Protein AF-A0A2E8S3Z6-F1 (afdb_monomer_lite)

Secondary structure (DSSP, 8-state):
-TT-BSS---SSS------B-TT-B-TT---TT-B--S-BS--SB--TT-EEETTEEESTT-B-TT-B-TT-B-TT-B-TT-B-TT-B-TT-B-TT-B-TT-B--S-BS--SB--TTEEEETTEEEE---

Structure (mmCIF, N/CA/C/O backbone):
data_AF-A0A2E8S3Z6-F1
#
_entry.id   AF-A0A2E8S3Z6-F1
#
loop_
_atom_site.group_PDB
_atom_site.id
_atom_site.type_symbol
_atom_site.label_atom_id
_atom_site.label_alt_id
_atom_site.label_comp_id
_atom_site.label_asym_id
_atom_site.label_entity_id
_atom_site.label_seq_id
_atom_site.pdbx_PDB_ins_code
_atom_site.Cartn_x
_atom_site.Cartn_y
_atom_site.Cartn_z
_atom_site.occupancy
_atom_site.B_iso_or_equiv
_atom_site.auth_seq_id
_atom_site.auth_comp_id
_atom_site.auth_asym_id
_atom_site.auth_atom_id
_atom_site.pdbx_PDB_model_num
ATOM 1 N N . MET A 1 1 ? 14.429 7.489 -8.024 1.00 53.00 1 MET A N 1
ATOM 2 C CA . MET A 1 1 ? 13.589 7.411 -9.241 1.00 53.00 1 MET A CA 1
ATOM 3 C C . MET A 1 1 ? 12.259 8.137 -9.013 1.00 53.00 1 MET A C 1
ATOM 5 O O . MET A 1 1 ? 11.208 7.616 -9.361 1.00 53.00 1 MET A O 1
ATOM 9 N N . LYS A 1 2 ? 12.262 9.331 -8.405 1.00 48.81 2 LYS A N 1
ATOM 10 C CA . LYS A 1 2 ? 11.011 9.992 -8.005 1.00 48.81 2 LYS A CA 1
ATOM 11 C C . LYS A 1 2 ? 10.162 10.299 -9.246 1.00 48.81 2 LYS A C 1
ATOM 13 O O . LYS A 1 2 ? 10.664 10.928 -10.169 1.00 48.81 2 LYS A O 1
ATOM 18 N N . GLY A 1 3 ? 8.912 9.835 -9.260 1.00 56.16 3 GLY A N 1
ATOM 19 C C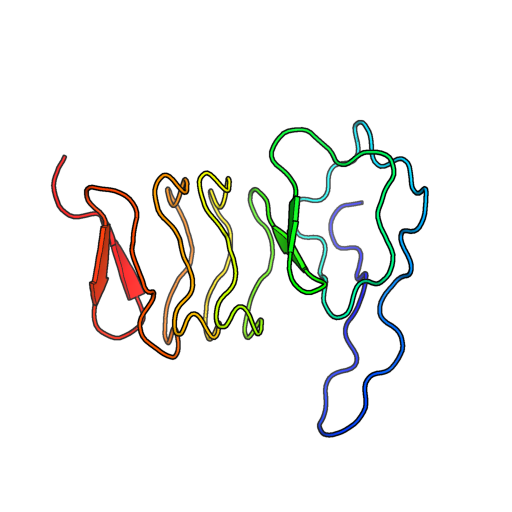A . GLY A 1 3 ? 7.979 10.048 -10.375 1.00 56.16 3 GLY A CA 1
ATOM 20 C C . GLY A 1 3 ? 8.127 9.094 -11.567 1.00 56.16 3 GLY A C 1
ATOM 21 O O . GLY A 1 3 ? 7.496 9.328 -12.589 1.00 56.16 3 GLY A O 1
ATOM 22 N N . ALA A 1 4 ? 8.931 8.027 -11.467 1.00 72.06 4 ALA A N 1
ATOM 23 C CA . ALA A 1 4 ? 8.943 6.983 -12.494 1.00 72.06 4 ALA A CA 1
ATOM 24 C C . ALA A 1 4 ? 7.625 6.188 -12.491 1.00 72.06 4 ALA A C 1
ATOM 26 O O . ALA A 1 4 ? 7.060 5.926 -11.426 1.00 72.06 4 ALA A O 1
ATOM 27 N N . ASN A 1 5 ? 7.170 5.766 -13.671 1.00 75.19 5 ASN A N 1
ATOM 28 C CA . ASN A 1 5 ? 6.043 4.852 -13.821 1.00 75.19 5 ASN A CA 1
ATOM 29 C C . ASN A 1 5 ? 6.563 3.456 -14.196 1.00 75.19 5 ASN A C 1
ATOM 31 O O . ASN A 1 5 ? 7.223 3.285 -15.217 1.00 75.19 5 ASN A O 1
ATOM 35 N N . LEU A 1 6 ? 6.302 2.469 -13.337 1.00 74.12 6 LEU A N 1
ATOM 36 C CA . LEU A 1 6 ? 6.674 1.062 -13.522 1.00 74.12 6 LEU A CA 1
ATOM 37 C C . LEU A 1 6 ? 5.488 0.189 -13.966 1.00 74.12 6 LEU A C 1
ATOM 39 O O . LEU A 1 6 ? 5.611 -1.036 -14.024 1.00 74.12 6 LEU A O 1
ATOM 43 N N . GLY A 1 7 ? 4.353 0.813 -14.274 1.00 64.31 7 GLY A N 1
ATOM 44 C CA . GLY A 1 7 ? 3.180 0.166 -14.836 1.00 64.31 7 GLY A CA 1
ATOM 45 C C . GLY A 1 7 ? 1.944 1.045 -14.699 1.00 64.31 7 GLY A C 1
ATOM 46 O O . GLY A 1 7 ? 1.392 1.155 -13.608 1.00 64.31 7 GLY A O 1
ATOM 47 N N . GLU A 1 8 ? 1.506 1.628 -15.814 1.00 53.69 8 GLU A N 1
ATOM 48 C CA . GLU A 1 8 ? 0.130 2.072 -16.034 1.00 53.69 8 GLU A CA 1
ATOM 49 C C . GLU A 1 8 ? -0.090 2.179 -17.552 1.00 53.69 8 GLU A C 1
ATOM 51 O O . GLU A 1 8 ? 0.501 3.035 -18.206 1.00 53.69 8 GLU A O 1
ATOM 56 N N . TYR A 1 9 ? -0.913 1.294 -18.113 1.00 47.06 9 TYR A N 1
ATOM 57 C CA . TYR A 1 9 ? -1.787 1.675 -19.216 1.00 47.06 9 TYR A CA 1
ATOM 58 C C . TYR A 1 9 ? -3.178 1.738 -18.604 1.00 47.06 9 TYR A C 1
ATOM 60 O O . TYR A 1 9 ? -3.670 0.753 -18.051 1.00 47.06 9 TYR A O 1
ATOM 68 N N . ALA A 1 10 ? -3.727 2.946 -18.580 1.00 45.66 10 ALA A N 1
ATOM 69 C CA . ALA A 1 10 ? -5.116 3.170 -18.247 1.00 45.66 10 ALA A CA 1
ATOM 70 C C . ALA A 1 10 ? -5.986 2.565 -19.356 1.00 45.66 10 ALA A C 1
ATOM 72 O O . ALA A 1 10 ? -5.559 2.495 -20.504 1.00 45.66 10 ALA A O 1
ATOM 73 N N . ASP A 1 11 ? -7.201 2.195 -18.979 1.00 41.66 11 ASP A N 1
ATOM 74 C CA . ASP A 1 11 ? -8.286 1.709 -19.827 1.00 41.66 11 ASP A CA 1
ATOM 75 C C . ASP A 1 11 ? -8.427 0.185 -19.915 1.00 41.66 11 ASP A C 1
ATOM 77 O O . ASP A 1 11 ? -7.497 -0.603 -19.778 1.00 41.66 11 ASP A O 1
ATOM 81 N N . TYR A 1 12 ? -9.694 -0.197 -19.980 1.00 44.34 12 TYR A N 1
ATOM 82 C CA . TYR A 1 12 ? -10.267 -1.505 -19.721 1.00 44.34 12 TYR A CA 1
ATOM 83 C C . TYR A 1 12 ? -9.611 -2.651 -20.533 1.00 44.34 12 TYR A C 1
ATOM 85 O O . TYR A 1 12 ? -9.248 -2.497 -21.692 1.00 44.34 12 TYR A O 1
ATOM 93 N N . ASP A 1 13 ? -9.529 -3.827 -19.901 1.00 46.44 13 ASP A N 1
ATOM 94 C CA . ASP A 1 13 ? -9.458 -5.149 -20.544 1.00 46.44 13 ASP A CA 1
ATOM 95 C C . ASP A 1 13 ? -8.153 -5.622 -21.231 1.00 46.44 13 ASP A C 1
ATOM 97 O O . ASP A 1 13 ? -8.239 -6.391 -22.177 1.00 46.44 13 ASP A O 1
ATOM 101 N N . ALA A 1 14 ? -6.936 -5.304 -20.765 1.00 39.34 14 ALA A N 1
ATOM 102 C CA . ALA A 1 14 ? -5.755 -6.133 -21.095 1.00 39.34 14 ALA A CA 1
ATOM 103 C C . ALA A 1 14 ? -4.520 -5.840 -20.227 1.00 39.34 14 ALA A C 1
ATOM 105 O O . ALA A 1 14 ? -3.972 -4.743 -20.220 1.00 39.34 14 ALA A O 1
ATOM 106 N N . GLU A 1 15 ? -4.015 -6.879 -19.563 1.00 48.06 15 GLU A N 1
ATOM 107 C CA . GLU A 1 15 ? -2.707 -6.961 -18.904 1.00 48.06 15 GLU A CA 1
ATOM 108 C C . GLU A 1 15 ? -1.535 -6.767 -19.895 1.00 48.06 15 GLU A C 1
ATOM 110 O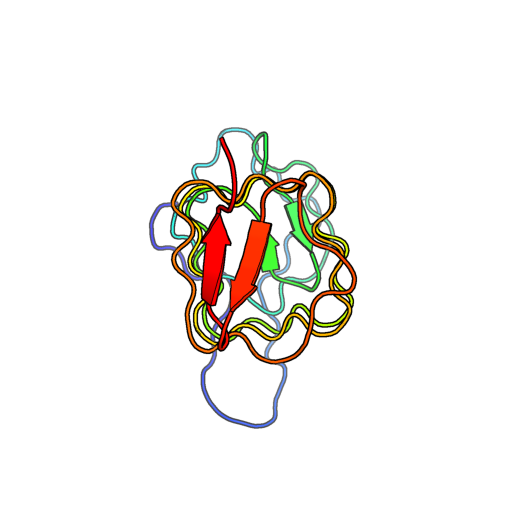 O . GLU A 1 15 ? -0.842 -7.722 -20.263 1.00 48.06 15 GLU A O 1
ATOM 115 N N . GLY A 1 16 ? -1.243 -5.528 -20.296 1.00 55.59 16 GLY A N 1
ATOM 116 C CA . GLY A 1 16 ? 0.097 -5.189 -20.783 1.00 55.59 16 GLY A CA 1
ATOM 117 C C . GLY A 1 16 ? 1.134 -5.551 -19.704 1.00 55.59 16 GLY A C 1
ATOM 118 O O . GLY A 1 16 ? 0.856 -5.360 -18.516 1.00 55.59 16 GLY A O 1
ATOM 119 N N . PRO A 1 17 ? 2.305 -6.130 -20.042 1.00 62.91 17 PRO A N 1
ATOM 120 C CA . PRO A 1 17 ? 3.278 -6.530 -19.035 1.00 62.91 17 PRO A CA 1
ATOM 121 C C . PRO A 1 17 ? 3.762 -5.318 -18.241 1.00 62.91 17 PRO A C 1
ATOM 123 O O . PRO A 1 17 ? 4.557 -4.528 -18.745 1.00 62.91 17 PRO A O 1
ATOM 126 N N . GLY A 1 18 ? 3.322 -5.190 -16.985 1.00 74.31 18 GLY A N 1
ATOM 127 C CA . GLY A 1 18 ? 3.980 -4.298 -16.035 1.00 74.31 18 GLY A CA 1
ATOM 128 C C . GLY A 1 18 ? 5.467 -4.647 -15.917 1.00 74.31 18 GLY A C 1
ATOM 129 O O . GLY A 1 18 ? 5.910 -5.718 -16.352 1.00 74.31 18 GLY A O 1
ATOM 130 N N . ALA A 1 19 ? 6.267 -3.741 -15.351 1.00 88.25 19 ALA A N 1
ATOM 131 C CA . ALA A 1 19 ? 7.720 -3.895 -15.360 1.00 88.25 19 ALA A CA 1
ATOM 132 C C . ALA A 1 19 ? 8.165 -5.254 -14.785 1.00 88.25 19 ALA A C 1
ATOM 134 O O . ALA A 1 19 ? 7.718 -5.678 -13.715 1.00 88.25 19 ALA A O 1
ATOM 135 N N . ASN A 1 20 ? 9.076 -5.939 -15.481 1.00 91.06 20 ASN A N 1
ATOM 136 C CA . ASN A 1 20 ? 9.703 -7.151 -14.966 1.00 91.06 20 ASN A CA 1
ATOM 137 C C . ASN A 1 20 ? 10.903 -6.773 -14.092 1.00 91.06 20 ASN A C 1
ATOM 139 O O . ASN A 1 20 ? 11.924 -6.311 -14.593 1.00 91.06 20 ASN A O 1
ATOM 143 N N . LEU A 1 21 ? 10.787 -7.000 -12.785 1.00 92.94 21 LEU A N 1
ATOM 144 C CA . LEU A 1 21 ? 11.843 -6.714 -11.815 1.00 92.94 21 LEU A CA 1
ATOM 145 C C . LEU A 1 21 ? 12.639 -7.961 -11.413 1.00 92.94 21 LEU A C 1
ATOM 147 O O . LEU A 1 21 ? 13.294 -7.952 -10.373 1.00 92.94 21 LEU A O 1
ATOM 151 N N . THR A 1 22 ? 12.601 -9.041 -12.198 1.00 94.69 22 THR A N 1
ATOM 152 C CA . THR A 1 22 ? 13.391 -10.252 -11.923 1.00 94.69 22 THR A CA 1
ATOM 153 C C . THR A 1 22 ? 14.861 -9.900 -11.715 1.00 94.69 22 THR A C 1
ATOM 155 O O . THR A 1 22 ? 15.489 -9.284 -12.571 1.00 94.69 22 THR A O 1
ATOM 158 N N . ASN A 1 23 ? 15.403 -10.282 -10.556 1.00 95.81 23 ASN A N 1
ATOM 159 C CA . ASN A 1 23 ? 16.791 -10.040 -10.146 1.00 95.81 23 ASN A CA 1
ATOM 160 C C . ASN A 1 23 ? 17.220 -8.564 -10.055 1.00 95.81 23 ASN A C 1
ATOM 162 O O . ASN A 1 23 ? 18.382 -8.296 -9.745 1.00 95.81 23 ASN A O 1
ATOM 166 N N . ALA A 1 24 ? 16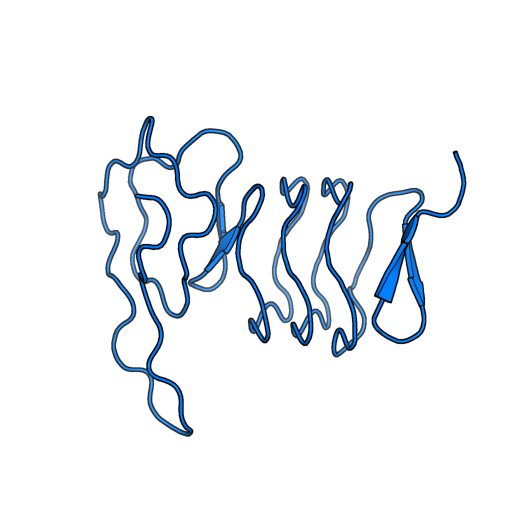.300 -7.609 -10.227 1.00 95.75 24 ALA A N 1
ATOM 167 C CA . ALA A 1 24 ? 16.601 -6.194 -10.065 1.00 95.75 24 ALA A CA 1
ATOM 168 C C . ALA A 1 24 ? 17.119 -5.922 -8.642 1.00 95.75 24 ALA A C 1
ATOM 170 O O . ALA A 1 24 ? 16.538 -6.379 -7.650 1.00 95.75 24 ALA A O 1
ATOM 171 N N . ASN A 1 25 ? 18.221 -5.179 -8.537 1.00 96.75 25 ASN A N 1
ATOM 172 C CA . ASN A 1 25 ? 18.757 -4.712 -7.265 1.00 96.75 25 ASN A CA 1
ATOM 173 C C . ASN A 1 25 ? 18.381 -3.243 -7.075 1.00 96.75 25 ASN A C 1
ATOM 175 O O . ASN A 1 25 ? 19.012 -2.361 -7.647 1.00 96.75 25 ASN A O 1
ATOM 179 N N . LEU A 1 26 ? 17.364 -2.988 -6.253 1.00 95.75 26 LEU A N 1
ATOM 180 C CA . LEU A 1 26 ? 16.890 -1.639 -5.943 1.00 95.75 26 LEU A CA 1
ATOM 181 C C . LEU A 1 26 ? 17.436 -1.139 -4.595 1.00 95.75 26 LEU A C 1
ATOM 183 O O . LEU A 1 26 ? 16.836 -0.276 -3.959 1.00 95.75 26 LEU A O 1
ATOM 187 N N . THR A 1 27 ? 18.557 -1.688 -4.118 1.00 94.75 27 THR A N 1
ATOM 188 C CA . THR A 1 27 ? 19.176 -1.245 -2.859 1.00 94.75 27 THR A CA 1
ATOM 189 C C . THR A 1 27 ? 19.524 0.242 -2.940 1.00 94.75 27 THR A C 1
ATOM 191 O O . THR A 1 27 ? 20.137 0.685 -3.904 1.00 94.75 27 THR A O 1
ATOM 194 N N . GLY A 1 28 ? 19.112 1.018 -1.935 1.00 92.56 28 GLY A N 1
ATOM 195 C CA . GLY A 1 28 ? 19.348 2.467 -1.877 1.00 92.56 28 GLY A CA 1
ATOM 196 C C . GLY A 1 28 ? 18.460 3.315 -2.795 1.00 92.56 28 GLY A C 1
ATOM 197 O O . GLY A 1 28 ? 18.520 4.539 -2.713 1.00 92.56 28 GLY A O 1
ATOM 198 N N . ALA A 1 29 ? 17.608 2.710 -3.629 1.00 94.75 29 ALA A N 1
ATOM 199 C CA . ALA A 1 29 ? 16.709 3.469 -4.488 1.00 94.75 29 ALA A CA 1
ATOM 200 C C . ALA A 1 29 ? 15.635 4.204 -3.667 1.00 94.75 29 ALA A C 1
ATOM 202 O O . ALA A 1 29 ? 14.974 3.616 -2.808 1.00 94.75 29 ALA A O 1
ATOM 203 N N . ASP A 1 30 ? 15.402 5.478 -3.984 1.00 95.38 30 ASP A N 1
ATOM 204 C CA . ASP A 1 30 ? 14.182 6.166 -3.564 1.00 95.38 30 ASP A CA 1
ATOM 205 C C . ASP A 1 30 ? 13.041 5.826 -4.532 1.00 95.38 30 ASP A C 1
ATOM 207 O O . ASP A 1 30 ? 13.066 6.226 -5.708 1.00 95.38 30 ASP A O 1
ATOM 211 N N . LEU A 1 31 ? 12.075 5.061 -4.016 1.00 95.31 31 LEU A N 1
ATOM 212 C CA . LEU A 1 31 ? 10.854 4.633 -4.704 1.00 95.31 31 LEU A CA 1
ATOM 213 C C . LEU A 1 31 ? 9.632 5.486 -4.318 1.00 95.31 31 LEU A C 1
ATOM 215 O O . LEU A 1 31 ? 8.520 5.217 -4.769 1.00 95.31 31 LEU A O 1
ATOM 219 N N . THR A 1 32 ? 9.806 6.517 -3.487 1.00 95.00 32 THR A N 1
ATOM 220 C CA . THR A 1 32 ? 8.710 7.402 -3.081 1.00 95.00 32 THR A CA 1
ATOM 221 C C . THR A 1 32 ? 8.072 8.046 -4.312 1.00 95.00 32 THR A C 1
ATOM 223 O O . THR A 1 32 ? 8.757 8.645 -5.143 1.00 95.00 32 THR A O 1
ATOM 226 N N . GLY A 1 33 ? 6.747 7.930 -4.438 1.00 93.44 33 GLY A N 1
ATOM 227 C CA . GLY A 1 33 ? 6.009 8.473 -5.580 1.00 93.44 33 GLY A CA 1
ATOM 228 C C . GLY A 1 33 ? 6.195 7.721 -6.903 1.00 93.44 33 GLY A C 1
ATOM 229 O O . GLY A 1 33 ? 5.710 8.205 -7.918 1.00 93.44 33 GLY A O 1
ATOM 230 N N . VAL A 1 34 ? 6.875 6.569 -6.923 1.00 92.88 34 VAL A N 1
ATOM 231 C CA . VAL A 1 34 ? 6.938 5.707 -8.114 1.00 92.88 34 VAL A CA 1
ATOM 232 C C . VAL A 1 34 ? 5.587 5.028 -8.321 1.00 92.88 34 VAL A C 1
ATOM 234 O O . VAL A 1 34 ? 5.117 4.308 -7.437 1.00 92.88 34 VAL A O 1
ATOM 237 N N . GLN A 1 35 ? 4.966 5.250 -9.479 1.00 90.88 35 GLN A N 1
ATOM 238 C CA . GLN A 1 35 ? 3.742 4.549 -9.870 1.00 90.88 35 GLN A CA 1
ATOM 239 C C . GLN A 1 35 ? 4.062 3.094 -10.203 1.00 90.88 35 GLN A C 1
ATOM 241 O O . GLN A 1 35 ? 5.080 2.795 -10.826 1.00 90.88 35 GLN A O 1
ATOM 246 N N . SER A 1 36 ? 3.220 2.173 -9.738 1.00 91.12 36 SER A N 1
ATOM 247 C CA . SER A 1 36 ? 3.385 0.742 -9.987 1.00 91.12 36 SER A CA 1
ATOM 248 C C . SER A 1 36 ? 2.036 0.068 -10.176 1.00 91.12 36 SER A C 1
ATOM 250 O O . SER A 1 36 ? 1.037 0.509 -9.610 1.00 91.12 36 SER A O 1
ATOM 252 N N . GLY A 1 37 ? 2.052 -1.029 -10.921 1.00 89.62 37 GLY A N 1
ATOM 253 C CA . GLY A 1 37 ? 0.920 -1.899 -11.194 1.00 89.62 37 GLY A CA 1
ATOM 254 C C . GLY A 1 37 ? 1.378 -3.006 -12.135 1.00 89.62 37 GLY A C 1
ATOM 255 O O . GLY A 1 37 ? 2.229 -2.777 -12.993 1.00 89.62 37 GLY A O 1
ATOM 256 N N . GLY A 1 38 ? 0.890 -4.230 -11.933 1.00 88.94 38 GLY A N 1
ATOM 257 C CA . GLY A 1 38 ? 1.229 -5.359 -12.805 1.00 88.94 38 GLY A CA 1
ATOM 258 C C . GLY A 1 38 ? 2.712 -5.757 -12.823 1.00 88.94 38 GLY A C 1
ATOM 259 O O . GLY A 1 38 ? 3.122 -6.462 -13.741 1.00 88.94 38 GLY A O 1
ATOM 260 N N . ILE A 1 39 ? 3.532 -5.329 -11.848 1.00 91.56 39 ILE A N 1
ATOM 261 C CA . ILE A 1 39 ? 4.951 -5.719 -11.778 1.00 91.56 39 ILE A CA 1
ATOM 262 C C . ILE A 1 39 ? 5.071 -7.242 -11.725 1.00 91.56 39 ILE A C 1
ATOM 264 O O . ILE A 1 39 ? 4.427 -7.909 -10.907 1.00 91.56 39 ILE A O 1
ATOM 268 N N . ARG A 1 40 ? 5.963 -7.777 -12.558 1.00 89.25 40 ARG A N 1
ATOM 269 C CA . ARG A 1 40 ? 6.264 -9.209 -12.647 1.00 89.25 40 ARG A CA 1
ATOM 270 C C . ARG A 1 40 ? 7.670 -9.500 -12.138 1.00 89.25 40 ARG A C 1
ATOM 272 O O . ARG A 1 40 ? 8.528 -8.620 -12.056 1.00 89.25 40 ARG A O 1
ATOM 279 N N . GLY A 1 41 ? 7.907 -10.766 -11.809 1.00 90.19 41 GLY A N 1
ATOM 280 C CA . GLY A 1 41 ? 9.193 -11.221 -11.291 1.00 90.19 41 GLY A CA 1
ATOM 281 C C . GLY A 1 41 ? 9.430 -10.858 -9.826 1.00 90.19 41 GLY A C 1
ATOM 282 O O . GLY A 1 41 ? 8.661 -10.134 -9.192 1.00 90.19 41 GLY A O 1
ATOM 283 N N . LYS A 1 42 ? 10.515 -11.399 -9.270 1.00 91.69 42 LYS A N 1
ATOM 284 C CA . LYS A 1 42 ? 10.944 -11.128 -7.896 1.00 91.69 42 LYS A CA 1
ATOM 285 C C . LYS A 1 42 ? 12.236 -10.303 -7.925 1.00 91.69 42 LYS A C 1
ATOM 287 O O . LYS A 1 42 ? 13.245 -10.812 -8.421 1.00 91.69 42 LYS A O 1
ATOM 292 N N . PRO A 1 43 ? 12.242 -9.070 -7.389 1.00 94.50 43 PRO A N 1
ATOM 293 C CA . PRO A 1 43 ? 13.475 -8.311 -7.235 1.00 94.50 43 PRO A CA 1
ATOM 294 C C . PRO A 1 43 ? 14.412 -9.015 -6.259 1.00 94.50 43 PRO A C 1
ATOM 296 O O . PRO A 1 43 ? 13.968 -9.621 -5.280 1.00 94.50 43 PRO A O 1
ATOM 299 N N . ARG A 1 44 ? 15.718 -8.904 -6.518 1.00 96.81 44 ARG A N 1
ATOM 300 C CA . ARG A 1 44 ? 16.752 -9.440 -5.627 1.00 96.81 44 ARG A CA 1
ATOM 301 C C . ARG A 1 44 ? 16.726 -8.706 -4.293 1.00 96.81 44 ARG A C 1
ATOM 303 O O . ARG A 1 44 ? 16.758 -9.347 -3.251 1.00 96.81 44 ARG A O 1
ATOM 310 N N . ASN A 1 45 ? 16.632 -7.377 -4.344 1.00 96.12 45 ASN A N 1
ATOM 311 C CA . ASN A 1 45 ? 16.539 -6.512 -3.172 1.00 96.12 45 ASN A CA 1
ATOM 312 C C . ASN A 1 45 ? 15.585 -5.348 -3.438 1.00 96.12 45 ASN A C 1
ATOM 314 O O . ASN A 1 45 ? 15.580 -4.773 -4.527 1.00 96.12 45 ASN A O 1
ATOM 318 N N . LEU A 1 46 ? 14.836 -4.968 -2.403 1.00 96.31 46 LEU A N 1
ATOM 319 C CA . LEU A 1 46 ? 14.074 -3.724 -2.336 1.00 96.31 46 LEU A CA 1
ATOM 320 C C . LEU A 1 46 ? 14.669 -2.814 -1.254 1.00 96.31 46 LEU A C 1
ATOM 322 O O . LEU A 1 46 ? 15.268 -3.320 -0.298 1.00 96.31 46 LEU A O 1
ATOM 326 N N . PRO A 1 47 ? 14.483 -1.485 -1.348 1.00 96.38 47 PRO A N 1
ATOM 327 C CA . PRO A 1 47 ? 14.861 -0.586 -0.269 1.00 96.38 47 PRO A CA 1
ATOM 328 C C . PRO A 1 47 ? 14.162 -0.961 1.044 1.00 96.38 47 PRO A C 1
ATOM 330 O O . PRO A 1 47 ? 13.045 -1.487 1.062 1.00 96.38 47 PRO A O 1
ATOM 333 N N . LYS A 1 48 ? 14.798 -0.649 2.176 1.00 93.88 48 LYS A N 1
ATOM 334 C CA . LYS A 1 48 ? 14.254 -0.951 3.507 1.00 93.88 48 LYS A CA 1
ATOM 335 C C . LYS A 1 48 ? 12.835 -0.387 3.661 1.00 93.88 48 LYS A C 1
ATOM 337 O O . LYS A 1 48 ? 12.599 0.803 3.479 1.00 93.88 48 LYS A O 1
ATOM 342 N N . GLY A 1 49 ? 11.897 -1.246 4.059 1.00 92.56 49 GLY A N 1
ATOM 343 C CA . GLY A 1 49 ? 10.496 -0.874 4.277 1.00 92.56 49 GLY A CA 1
ATOM 344 C C . GLY A 1 49 ? 9.602 -0.938 3.036 1.00 92.56 49 GLY A C 1
ATOM 345 O O . GLY A 1 49 ? 8.399 -0.734 3.191 1.00 92.56 49 GLY A O 1
ATOM 346 N N . TRP A 1 50 ? 10.155 -1.265 1.865 1.00 96.88 50 TRP A N 1
ATOM 347 C CA . TRP A 1 50 ? 9.402 -1.539 0.643 1.00 96.88 50 TRP A CA 1
ATOM 348 C C . TRP A 1 50 ? 9.152 -3.037 0.463 1.00 96.88 50 TRP A C 1
ATOM 350 O O . TRP A 1 50 ? 9.963 -3.875 0.859 1.00 96.88 50 TRP A O 1
ATOM 360 N N . LYS A 1 51 ? 8.012 -3.382 -0.135 1.00 96.56 51 LYS A N 1
ATOM 361 C CA . LYS A 1 51 ? 7.618 -4.754 -0.483 1.00 96.56 51 LYS A CA 1
ATOM 362 C C . LYS A 1 51 ? 7.001 -4.769 -1.877 1.00 96.56 51 LYS A C 1
ATOM 364 O O . LYS A 1 51 ? 6.359 -3.801 -2.260 1.00 96.56 51 LYS A O 1
ATOM 369 N N . LEU A 1 52 ? 7.133 -5.878 -2.597 1.00 96.38 52 LEU A N 1
ATOM 370 C CA . LEU A 1 52 ? 6.343 -6.144 -3.798 1.00 96.38 52 LEU A CA 1
ATOM 371 C C . LEU A 1 52 ? 5.150 -7.020 -3.404 1.00 96.38 52 LEU A C 1
ATOM 373 O O . LEU A 1 52 ? 5.341 -8.112 -2.870 1.00 96.38 52 LEU A O 1
ATOM 377 N N . VAL A 1 53 ? 3.928 -6.536 -3.626 1.00 96.56 53 VAL A N 1
ATOM 378 C CA . VAL A 1 53 ? 2.692 -7.252 -3.282 1.00 96.56 53 VAL A CA 1
ATOM 379 C C . VAL A 1 53 ? 1.697 -7.092 -4.421 1.00 96.56 53 VAL A C 1
ATOM 381 O O . VAL A 1 53 ? 1.347 -5.970 -4.767 1.00 96.56 53 VAL A O 1
ATOM 384 N N . LYS A 1 54 ? 1.234 -8.209 -4.995 1.00 93.56 54 LYS A N 1
ATOM 385 C CA . LYS A 1 54 ? 0.251 -8.225 -6.098 1.00 93.56 54 LYS A CA 1
ATOM 386 C C . LYS A 1 54 ? 0.610 -7.287 -7.269 1.00 93.56 54 LYS A C 1
ATOM 388 O O . LYS A 1 54 ? -0.255 -6.616 -7.808 1.00 93.56 54 LYS A O 1
ATOM 393 N N . GLY A 1 55 ? 1.891 -7.207 -7.631 1.00 93.31 55 GLY A N 1
ATOM 394 C CA . GLY A 1 55 ? 2.353 -6.335 -8.720 1.00 93.31 55 GLY A CA 1
ATOM 395 C C . GLY A 1 55 ? 2.495 -4.851 -8.358 1.00 93.31 55 GLY A C 1
ATOM 396 O O . GLY A 1 55 ? 2.800 -4.049 -9.235 1.00 93.31 55 GLY A O 1
ATOM 397 N N . TYR A 1 56 ? 2.334 -4.486 -7.083 1.00 96.06 56 TYR A N 1
ATOM 398 C CA . TYR A 1 56 ? 2.508 -3.122 -6.580 1.00 96.06 56 TYR A CA 1
ATOM 399 C C . TYR A 1 56 ? 3.704 -3.011 -5.635 1.00 96.06 56 TYR A C 1
ATOM 401 O O . TYR A 1 56 ? 3.941 -3.883 -4.790 1.00 96.06 56 TYR A O 1
ATOM 409 N N . LEU A 1 57 ? 4.425 -1.896 -5.724 1.00 97.06 57 LEU A N 1
ATOM 410 C CA . LEU A 1 57 ? 5.425 -1.499 -4.740 1.00 97.06 57 LEU A CA 1
ATOM 411 C C . LEU A 1 57 ? 4.727 -0.862 -3.534 1.00 97.06 57 LEU A C 1
ATOM 413 O O . LEU A 1 57 ? 4.176 0.233 -3.598 1.00 97.06 57 LEU A O 1
ATOM 417 N N . ILE A 1 58 ? 4.760 -1.566 -2.409 1.00 98.25 58 ILE A N 1
ATOM 418 C CA . ILE A 1 58 ? 4.157 -1.165 -1.142 1.00 98.25 58 ILE A CA 1
ATOM 419 C C . ILE A 1 58 ? 5.236 -0.557 -0.251 1.00 98.25 58 ILE A C 1
ATOM 421 O O . ILE A 1 58 ? 6.131 -1.266 0.211 1.00 98.25 58 ILE A O 1
ATOM 425 N N . GLY A 1 59 ? 5.127 0.738 0.032 1.00 98.25 59 GLY A N 1
ATOM 426 C CA . GLY A 1 59 ? 6.087 1.459 0.860 1.00 98.25 59 GLY A CA 1
ATOM 427 C C . GLY A 1 59 ? 5.630 2.873 1.238 1.00 98.25 59 GLY A C 1
ATOM 428 O O . GLY A 1 59 ? 4.500 3.273 0.933 1.00 98.25 59 GLY A O 1
ATOM 429 N N . PRO A 1 60 ? 6.493 3.640 1.929 1.00 97.94 60 PRO A N 1
ATOM 430 C CA . PRO A 1 60 ? 6.215 5.024 2.298 1.00 97.94 60 PRO A CA 1
ATOM 431 C C . PRO A 1 60 ? 5.942 5.894 1.071 1.00 97.94 60 PRO A C 1
ATOM 433 O O . PRO A 1 60 ? 6.703 5.869 0.110 1.00 97.94 60 PRO A O 1
ATOM 436 N N . GLY A 1 61 ? 4.863 6.676 1.108 1.00 97.31 61 GLY A N 1
ATOM 437 C CA . GLY A 1 61 ? 4.495 7.569 0.006 1.00 97.31 61 GLY A CA 1
ATOM 438 C C . GLY A 1 61 ? 4.155 6.857 -1.307 1.00 97.31 61 GLY A C 1
ATOM 439 O O . GLY A 1 61 ? 4.171 7.497 -2.356 1.00 97.31 61 GLY A O 1
ATOM 440 N N . ALA A 1 62 ? 3.870 5.550 -1.277 1.00 97.56 62 ALA A N 1
ATOM 441 C CA . ALA A 1 62 ? 3.487 4.811 -2.473 1.00 97.56 62 ALA A CA 1
ATOM 442 C C . ALA A 1 62 ? 2.150 5.337 -3.047 1.00 97.56 62 ALA A C 1
ATOM 444 O O . ALA A 1 62 ? 1.166 5.462 -2.300 1.00 97.56 62 ALA A O 1
ATOM 445 N N . PRO A 1 63 ? 2.082 5.637 -4.355 1.00 96.56 63 PRO A N 1
ATOM 446 C CA . PRO A 1 63 ? 0.836 5.959 -5.041 1.00 96.56 63 PRO A CA 1
ATOM 447 C C . PRO A 1 63 ? 0.072 4.662 -5.356 1.00 96.56 63 PRO A C 1
ATOM 449 O O . PRO A 1 63 ? 0.391 3.952 -6.301 1.00 96.56 63 PRO A O 1
ATOM 452 N N . LEU A 1 64 ? -0.938 4.338 -4.546 1.00 96.81 64 LEU A N 1
ATOM 453 C CA . LEU A 1 64 ? -1.748 3.112 -4.645 1.00 96.81 64 LEU A CA 1
ATOM 454 C C . LEU A 1 64 ? -3.223 3.434 -4.937 1.00 96.81 64 LEU A C 1
ATOM 456 O O . LEU A 1 64 ? -4.133 2.728 -4.492 1.00 96.81 64 LEU A O 1
ATOM 460 N N . ARG A 1 65 ? -3.480 4.540 -5.648 1.00 95.75 65 ARG A N 1
ATOM 461 C CA . ARG A 1 65 ? -4.841 4.922 -6.043 1.00 95.75 65 ARG A CA 1
ATOM 462 C C . ARG A 1 65 ? -5.431 3.837 -6.935 1.00 95.75 65 ARG A C 1
ATOM 464 O O . ARG A 1 65 ? -4.762 3.366 -7.842 1.00 95.75 65 ARG A O 1
ATOM 471 N N . ASN A 1 66 ? -6.671 3.440 -6.654 1.00 95.50 66 ASN A N 1
ATOM 472 C CA . ASN A 1 66 ? -7.390 2.381 -7.376 1.00 95.50 66 ASN A CA 1
ATOM 473 C C . ASN A 1 66 ? -6.687 1.006 -7.446 1.00 95.50 66 ASN A C 1
ATOM 475 O O . ASN A 1 66 ? -7.167 0.134 -8.162 1.00 95.50 66 ASN A O 1
ATOM 479 N N . ALA A 1 67 ? -5.610 0.770 -6.688 1.00 95.81 67 ALA A N 1
ATOM 480 C CA . ALA A 1 67 ? -4.886 -0.499 -6.730 1.00 95.81 67 ALA A CA 1
ATOM 481 C C . ALA A 1 67 ? -5.783 -1.688 -6.326 1.00 95.81 67 ALA A C 1
ATOM 483 O O . ALA A 1 67 ? -6.507 -1.606 -5.322 1.00 95.81 67 ALA A O 1
ATOM 484 N N . ASP A 1 68 ? -5.707 -2.808 -7.061 1.00 96.25 68 ASP A N 1
ATOM 485 C CA . ASP A 1 68 ? -6.333 -4.066 -6.633 1.00 96.25 68 ASP A CA 1
ATOM 486 C C . ASP A 1 68 ? -5.432 -4.780 -5.618 1.00 96.25 68 ASP A C 1
ATOM 488 O O . ASP A 1 68 ? -4.498 -5.521 -5.939 1.00 96.25 68 ASP A O 1
ATOM 492 N N . LEU A 1 69 ? -5.745 -4.556 -4.346 1.00 97.75 69 LEU A N 1
ATOM 493 C CA . LEU A 1 69 ? -5.079 -5.164 -3.202 1.00 97.75 69 LEU A CA 1
ATOM 494 C C . LEU A 1 69 ? -6.022 -6.131 -2.468 1.00 97.75 69 LEU A C 1
ATOM 496 O O . LEU A 1 69 ? -5.814 -6.426 -1.286 1.00 97.75 69 LEU A O 1
ATOM 500 N N . LYS A 1 70 ? -7.040 -6.672 -3.158 1.00 98.12 70 LYS A N 1
ATOM 501 C CA . LYS A 1 70 ? -7.968 -7.650 -2.570 1.00 98.12 70 LYS A CA 1
ATOM 502 C C . LYS A 1 70 ? -7.186 -8.857 -2.060 1.00 98.12 70 LYS A C 1
ATOM 504 O O . LYS A 1 70 ? -6.322 -9.387 -2.765 1.00 98.12 70 LYS A O 1
ATOM 509 N N . GLY A 1 71 ? -7.444 -9.262 -0.820 1.00 98.00 71 GLY A N 1
ATOM 510 C CA . GLY A 1 71 ? -6.769 -10.374 -0.149 1.00 98.00 71 GLY A CA 1
ATOM 511 C C . GLY A 1 71 ? -5.270 -10.173 0.114 1.00 98.00 71 GLY A C 1
ATOM 512 O O . GLY A 1 71 ? -4.618 -11.096 0.604 1.00 98.00 71 GLY A O 1
ATOM 513 N N . ALA A 1 72 ? -4.699 -8.999 -0.188 1.00 98.38 72 ALA A N 1
ATOM 514 C CA . ALA A 1 72 ? -3.266 -8.760 -0.061 1.00 98.38 72 ALA A CA 1
ATOM 515 C C . ALA A 1 72 ? -2.781 -8.937 1.387 1.00 98.38 72 ALA A C 1
ATOM 517 O O . ALA A 1 72 ? -3.415 -8.484 2.346 1.00 98.38 72 ALA A O 1
ATOM 518 N N . ASN A 1 73 ? -1.608 -9.554 1.551 1.00 98.38 73 ASN A N 1
ATOM 519 C CA . ASN A 1 73 ? -0.924 -9.600 2.837 1.00 98.38 73 ASN A CA 1
ATOM 520 C C . ASN A 1 73 ? -0.048 -8.352 3.011 1.00 98.38 73 ASN A C 1
ATOM 522 O O . ASN A 1 73 ? 1.093 -8.307 2.556 1.00 98.38 73 ASN A O 1
ATOM 526 N N . LEU A 1 74 ? -0.587 -7.347 3.697 1.00 98.50 74 LEU A N 1
ATOM 527 C CA . LEU A 1 74 ? 0.090 -6.091 4.021 1.00 98.50 74 LEU A CA 1
ATOM 528 C C . LEU A 1 74 ? 0.541 -6.056 5.492 1.00 98.50 74 LEU A C 1
ATOM 530 O O . LEU A 1 74 ? 0.812 -4.981 6.032 1.00 98.50 74 LEU A O 1
ATOM 534 N N . LYS A 1 75 ? 0.650 -7.220 6.154 1.00 98.31 75 LYS A N 1
ATOM 535 C CA . LYS A 1 75 ? 1.066 -7.309 7.559 1.00 98.31 75 LYS A CA 1
ATOM 536 C C . LYS A 1 75 ? 2.411 -6.609 7.766 1.00 98.31 75 LYS A C 1
ATOM 538 O O . LYS A 1 75 ? 3.389 -6.863 7.050 1.00 98.31 75 LYS A O 1
ATOM 543 N N . GLY A 1 76 ? 2.447 -5.688 8.728 1.00 98.06 76 GLY A N 1
ATOM 544 C CA . GLY A 1 76 ? 3.634 -4.894 9.052 1.00 98.06 76 GLY A CA 1
ATOM 545 C C . GLY A 1 76 ? 4.158 -4.005 7.914 1.00 98.06 76 GLY A C 1
ATOM 546 O O . GLY A 1 76 ? 5.301 -3.558 7.983 1.00 98.06 76 GLY A O 1
ATOM 547 N N . ALA A 1 77 ? 3.393 -3.784 6.837 1.00 98.31 77 ALA A N 1
ATOM 548 C CA . ALA A 1 77 ? 3.818 -2.916 5.742 1.00 98.31 77 ALA A CA 1
ATOM 549 C C . ALA A 1 77 ? 3.965 -1.463 6.216 1.00 98.31 77 ALA A C 1
ATOM 551 O O . ALA A 1 77 ? 3.185 -0.974 7.038 1.00 98.31 77 ALA A O 1
ATOM 552 N N . ASN A 1 78 ? 4.965 -0.757 5.690 1.00 98.31 78 ASN A N 1
ATOM 553 C CA . ASN A 1 78 ? 5.118 0.667 5.949 1.00 98.31 78 ASN A CA 1
ATOM 554 C C . ASN A 1 78 ? 4.368 1.460 4.874 1.00 98.31 78 ASN A C 1
ATOM 556 O O . ASN A 1 78 ? 4.868 1.597 3.769 1.00 98.31 78 ASN A O 1
ATOM 560 N N . LEU A 1 79 ? 3.181 1.967 5.203 1.00 98.44 79 LEU A N 1
ATOM 561 C CA . LEU A 1 79 ? 2.301 2.731 4.308 1.00 98.44 79 LEU A CA 1
ATOM 562 C C . LEU A 1 79 ? 2.223 4.212 4.718 1.00 98.44 79 LEU A C 1
ATOM 564 O O . LEU A 1 79 ? 1.274 4.916 4.373 1.00 98.44 79 LEU A O 1
ATOM 568 N N . LYS A 1 80 ? 3.205 4.700 5.490 1.00 98.12 80 LYS A N 1
ATOM 569 C CA . LYS A 1 80 ? 3.247 6.095 5.943 1.00 98.12 80 LYS A CA 1
ATOM 570 C C . LYS A 1 80 ? 3.173 7.026 4.730 1.00 98.12 80 LYS A C 1
ATOM 572 O O . LYS A 1 80 ? 4.019 6.934 3.845 1.00 98.12 80 LYS A O 1
ATOM 577 N N . GLY A 1 81 ? 2.191 7.923 4.696 1.00 98.00 81 GLY A N 1
ATOM 578 C CA . GLY A 1 81 ? 2.026 8.872 3.588 1.00 98.00 81 GLY A CA 1
ATOM 579 C C . GLY A 1 81 ? 1.557 8.269 2.258 1.00 98.00 81 GLY A C 1
ATOM 580 O O . GLY A 1 81 ? 1.476 9.001 1.279 1.00 98.00 81 GLY A O 1
ATOM 581 N N . ALA A 1 82 ? 1.281 6.962 2.180 1.00 98.31 82 ALA A N 1
ATOM 582 C CA . ALA A 1 82 ? 0.810 6.337 0.945 1.00 98.31 82 ALA A CA 1
ATOM 583 C C . ALA A 1 82 ? -0.598 6.835 0.572 1.00 98.31 82 ALA A C 1
ATOM 585 O O . ALA A 1 82 ? -1.377 7.233 1.442 1.00 98.31 82 ALA A O 1
ATOM 586 N N . SER A 1 83 ? -0.946 6.787 -0.715 1.00 98.12 83 SER A N 1
ATOM 587 C CA . SER A 1 83 ? -2.290 7.133 -1.192 1.00 98.12 83 SER A CA 1
ATOM 588 C C . SER A 1 83 ? -3.070 5.871 -1.542 1.00 98.12 83 SER A C 1
ATOM 590 O O . SER A 1 83 ? -2.743 5.212 -2.517 1.00 98.12 83 SER A O 1
ATOM 592 N N . LEU A 1 84 ? -4.102 5.547 -0.759 1.00 98.12 84 LEU A N 1
ATOM 593 C CA . LEU A 1 84 ? -4.998 4.392 -0.936 1.00 98.12 84 LEU A CA 1
ATOM 594 C C . LEU A 1 84 ? -6.395 4.801 -1.439 1.00 98.12 84 LEU A C 1
ATOM 596 O O . LEU A 1 84 ? -7.358 4.047 -1.297 1.00 98.12 84 LEU A O 1
ATOM 600 N N . SER A 1 85 ? -6.556 6.014 -1.975 1.00 97.50 85 SER A N 1
ATOM 601 C CA . SER A 1 85 ? -7.864 6.484 -2.441 1.00 97.50 85 SER A CA 1
ATOM 602 C C . SER A 1 85 ? -8.411 5.571 -3.544 1.00 97.50 85 SER A C 1
ATOM 604 O O . SER A 1 85 ? -7.725 5.306 -4.529 1.00 97.50 85 SER A O 1
ATOM 606 N N . GLY A 1 86 ? -9.639 5.075 -3.383 1.00 97.44 86 GLY A N 1
ATOM 607 C CA . GLY A 1 86 ? -10.264 4.156 -4.342 1.00 97.44 86 GLY A CA 1
ATOM 608 C C . GLY A 1 86 ? -9.707 2.725 -4.356 1.00 97.44 86 GLY A C 1
ATOM 609 O O . GLY A 1 86 ? -10.222 1.898 -5.108 1.00 97.44 86 GLY A O 1
ATOM 610 N N . ALA A 1 87 ? -8.682 2.407 -3.556 1.00 98.12 87 ALA A N 1
ATOM 611 C CA . ALA A 1 87 ? -8.063 1.082 -3.550 1.00 98.12 87 ALA A CA 1
ATOM 612 C C . ALA A 1 87 ? -9.055 -0.007 -3.113 1.00 98.12 87 ALA A C 1
ATOM 614 O O . ALA A 1 87 ? -9.888 0.208 -2.225 1.00 98.12 87 ALA A O 1
ATOM 615 N N . TYR A 1 88 ? -8.932 -1.193 -3.709 1.00 98.38 88 TYR A N 1
ATOM 616 C CA . TYR A 1 88 ? -9.725 -2.361 -3.340 1.00 98.38 88 TYR A CA 1
ATOM 617 C C . TYR A 1 88 ? -8.994 -3.133 -2.242 1.00 98.38 88 TYR A C 1
ATOM 619 O O . TYR A 1 88 ? -7.956 -3.739 -2.494 1.00 98.38 88 TYR A O 1
ATOM 627 N N . LEU A 1 89 ? -9.527 -3.110 -1.019 1.00 98.44 89 LEU A N 1
ATOM 628 C CA . LEU A 1 89 ? -8.906 -3.732 0.159 1.00 98.44 89 LEU A CA 1
ATOM 629 C C . LEU A 1 89 ? -9.738 -4.869 0.752 1.00 98.44 89 LEU A C 1
ATOM 631 O O . LEU A 1 89 ? -9.486 -5.294 1.880 1.00 98.44 89 LEU A O 1
ATOM 635 N N . GLU A 1 90 ? -10.717 -5.379 0.012 1.00 98.56 90 GLU A N 1
ATOM 636 C CA . GLU A 1 90 ? -11.536 -6.499 0.463 1.00 98.56 90 GLU A CA 1
ATOM 637 C C . GLU A 1 90 ? -10.671 -7.691 0.889 1.00 98.56 90 GLU A C 1
ATOM 639 O O . GLU A 1 90 ? -9.825 -8.168 0.135 1.00 98.56 90 GLU A O 1
ATOM 644 N N . GLY A 1 91 ? -10.815 -8.131 2.141 1.00 98.62 91 GLY A N 1
ATOM 645 C CA . GLY A 1 91 ? -10.052 -9.250 2.697 1.00 98.62 91 GLY A CA 1
ATOM 646 C C . GLY A 1 91 ? -8.554 -8.994 2.927 1.00 98.62 91 GLY A C 1
ATOM 647 O O . GLY A 1 91 ? -7.863 -9.890 3.419 1.00 98.62 91 GLY A O 1
ATOM 648 N N . ALA A 1 92 ? -8.033 -7.800 2.628 1.00 98.69 92 ALA A N 1
ATOM 649 C CA . ALA A 1 92 ? -6.627 -7.466 2.852 1.00 98.69 92 ALA A CA 1
ATOM 650 C C . ALA A 1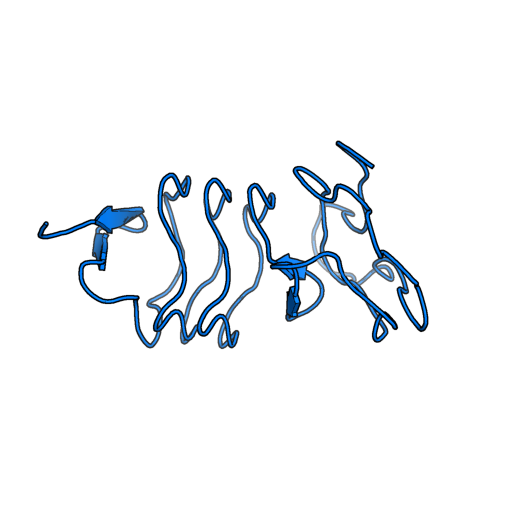 92 ? -6.268 -7.525 4.348 1.00 98.69 92 ALA A C 1
ATOM 652 O O . ALA A 1 92 ? -7.068 -7.159 5.214 1.00 98.69 92 ALA A O 1
ATOM 653 N N . LYS A 1 93 ? -5.053 -7.985 4.663 1.00 98.81 93 LYS A N 1
ATOM 654 C CA . LYS A 1 93 ? -4.544 -8.103 6.038 1.00 98.81 93 LYS A CA 1
ATOM 655 C C . LYS A 1 93 ? -3.596 -6.943 6.329 1.00 98.81 93 LYS A C 1
ATOM 657 O O . LYS A 1 93 ? -2.475 -6.953 5.828 1.00 98.81 93 LYS A O 1
ATOM 662 N N . LEU A 1 94 ? -4.024 -5.965 7.127 1.00 98.62 94 LEU A N 1
ATOM 663 C CA . LEU A 1 94 ? -3.222 -4.791 7.495 1.00 98.62 94 LEU A CA 1
ATOM 664 C C . LEU A 1 94 ? -2.729 -4.808 8.948 1.00 98.62 94 LEU A C 1
ATOM 666 O O . LEU A 1 94 ? -2.227 -3.798 9.428 1.00 98.62 94 LEU A O 1
ATOM 670 N N . GLU A 1 95 ? -2.843 -5.921 9.672 1.00 98.31 95 GLU A N 1
ATOM 671 C CA . GLU A 1 95 ? -2.314 -6.042 11.037 1.00 98.31 95 GLU A CA 1
ATOM 672 C C . GLU A 1 95 ? -0.871 -5.496 11.151 1.00 98.31 95 GLU A C 1
ATOM 674 O O . GLU A 1 95 ? 0.028 -5.871 10.394 1.00 98.31 95 GLU A O 1
ATOM 679 N N . GLY A 1 96 ? -0.645 -4.569 12.085 1.00 97.94 96 GLY A N 1
ATOM 680 C CA . GLY A 1 96 ? 0.667 -3.955 12.320 1.00 97.94 96 GLY A CA 1
ATOM 681 C C . GLY A 1 96 ? 1.184 -3.029 11.207 1.00 97.94 96 GLY A C 1
ATOM 682 O O . GLY A 1 96 ? 2.309 -2.543 11.313 1.00 97.94 96 GLY A O 1
ATOM 683 N N . ALA A 1 97 ? 0.414 -2.773 10.144 1.00 98.31 97 ALA A N 1
ATOM 684 C CA . ALA A 1 97 ? 0.800 -1.815 9.112 1.00 98.31 97 ALA A CA 1
ATOM 685 C C . ALA A 1 97 ? 0.896 -0.385 9.676 1.00 98.31 97 ALA A C 1
ATOM 687 O O . ALA A 1 97 ? 0.119 0.029 10.537 1.00 98.31 97 ALA A O 1
ATOM 688 N N . LYS A 1 98 ? 1.852 0.399 9.171 1.00 98.38 98 LYS A N 1
ATOM 689 C CA . LYS A 1 98 ? 2.054 1.796 9.580 1.00 98.38 98 LYS A CA 1
ATOM 690 C C . LYS A 1 98 ? 1.241 2.708 8.668 1.00 98.38 98 LYS A C 1
ATOM 692 O O . LYS A 1 98 ? 1.637 2.922 7.529 1.00 98.38 98 LYS A O 1
ATOM 697 N N . LEU A 1 99 ? 0.137 3.253 9.176 1.00 98.00 99 LEU A N 1
ATOM 698 C CA . LEU A 1 99 ? -0.826 4.054 8.399 1.00 98.00 99 LEU A CA 1
ATOM 699 C C . LEU A 1 99 ? -0.755 5.568 8.674 1.00 98.00 99 LEU A C 1
ATOM 701 O O . LEU A 1 99 ? -1.579 6.331 8.178 1.00 98.00 99 LEU A O 1
ATOM 705 N N . LYS A 1 100 ? 0.219 6.039 9.466 1.00 97.12 100 LYS A N 1
ATOM 706 C CA . LYS A 1 100 ? 0.331 7.468 9.808 1.00 97.12 100 LYS A CA 1
ATOM 707 C C . LYS A 1 100 ? 0.428 8.326 8.539 1.00 97.12 100 LYS A C 1
ATOM 709 O O . LYS A 1 100 ? 1.330 8.129 7.727 1.00 97.12 100 LYS A O 1
ATOM 714 N N . GLY A 1 101 ? -0.473 9.297 8.406 1.00 97.12 101 GLY A N 1
ATOM 715 C CA . GLY A 1 101 ? -0.526 10.203 7.256 1.00 97.12 101 GLY A CA 1
ATOM 716 C C . GLY A 1 101 ? -0.977 9.548 5.950 1.00 97.12 101 GLY A C 1
ATOM 717 O O . GLY A 1 101 ? -0.740 10.122 4.897 1.00 97.12 101 GLY A O 1
ATOM 718 N N . VAL A 1 102 ? -1.567 8.347 5.987 1.00 97.75 102 VAL A N 1
ATOM 719 C CA . VAL A 1 102 ? -2.123 7.721 4.783 1.00 97.75 102 VAL A CA 1
ATOM 720 C C . VAL A 1 102 ? -3.259 8.581 4.225 1.00 97.75 102 VAL A C 1
ATOM 722 O O . VAL A 1 102 ? -4.158 8.998 4.957 1.00 97.75 102 VAL A O 1
ATOM 725 N N . PHE A 1 103 ? -3.237 8.830 2.920 1.00 97.31 103 PHE A N 1
ATOM 726 C CA . PHE A 1 103 ? -4.334 9.491 2.224 1.00 97.31 103 PHE A CA 1
ATOM 727 C C . PHE A 1 103 ? -5.321 8.416 1.785 1.00 97.31 103 PHE A C 1
ATOM 729 O O . PHE A 1 103 ? -5.029 7.617 0.897 1.00 97.31 103 PHE A O 1
ATOM 736 N N . SER A 1 104 ? -6.479 8.364 2.433 1.00 94.94 104 SER A N 1
ATOM 737 C CA . SER A 1 104 ? -7.526 7.384 2.147 1.00 94.94 104 SER A CA 1
ATOM 738 C C . SER A 1 104 ? -8.858 8.076 1.885 1.00 94.94 104 SER A C 1
ATOM 740 O O . SER A 1 104 ? -9.043 9.243 2.220 1.00 94.94 104 SER A O 1
ATOM 742 N N . GLY A 1 105 ? -9.759 7.363 1.222 1.00 94.25 105 GLY A N 1
ATOM 743 C CA . GLY A 1 105 ? -11.071 7.862 0.838 1.00 94.25 105 GLY A CA 1
ATOM 744 C C . GLY A 1 105 ? -11.634 7.008 -0.285 1.00 94.25 105 GLY A C 1
ATOM 745 O O . GLY A 1 105 ? -10.903 6.641 -1.210 1.00 94.25 105 GLY A O 1
ATOM 746 N N . ARG A 1 106 ? -12.921 6.666 -0.196 1.00 96.69 106 ARG A N 1
ATOM 747 C CA . ARG A 1 106 ? -13.581 5.745 -1.136 1.00 96.69 106 ARG A CA 1
ATOM 748 C C . ARG A 1 106 ? -12.860 4.390 -1.267 1.00 96.69 106 ARG A C 1
ATOM 750 O O . ARG A 1 106 ? -12.896 3.791 -2.337 1.00 96.69 106 ARG A O 1
ATOM 757 N N . ILE A 1 107 ? -12.180 3.912 -0.217 1.00 97.81 107 ILE A N 1
ATOM 758 C CA . ILE A 1 107 ? -11.676 2.530 -0.175 1.00 97.81 107 ILE A CA 1
ATOM 759 C C . ILE A 1 107 ? -12.851 1.587 -0.421 1.00 97.81 107 ILE A C 1
ATOM 761 O O . ILE A 1 107 ? -13.924 1.756 0.164 1.00 97.81 107 ILE A O 1
ATOM 765 N N . ARG A 1 108 ? -12.626 0.596 -1.282 1.00 97.44 108 ARG A N 1
ATOM 766 C CA . ARG A 1 108 ? -13.632 -0.382 -1.685 1.00 97.44 108 ARG A CA 1
ATOM 767 C C . ARG A 1 108 ? -13.398 -1.705 -0.962 1.00 97.44 108 ARG A C 1
ATOM 769 O O . ARG A 1 108 ? -12.277 -2.216 -0.925 1.00 97.44 108 ARG A O 1
ATOM 776 N N . GLY A 1 109 ? -14.476 -2.262 -0.417 1.00 96.94 109 GLY A N 1
ATOM 777 C CA . GLY A 1 109 ? -14.451 -3.504 0.349 1.00 96.94 109 GLY A CA 1
ATOM 778 C C . GLY A 1 109 ? -13.904 -3.344 1.771 1.00 96.94 109 GLY A C 1
ATOM 779 O O . GLY A 1 109 ? -13.312 -2.327 2.140 1.00 96.94 109 GLY A O 1
ATOM 780 N N . LYS A 1 110 ? -14.127 -4.371 2.596 1.00 97.44 110 LYS A N 1
ATOM 781 C CA . LYS A 1 110 ? -13.713 -4.391 4.004 1.00 97.44 110 LYS A CA 1
ATOM 782 C C . LYS A 1 110 ? -12.404 -5.177 4.166 1.00 97.44 110 LYS A C 1
ATOM 784 O O . LYS A 1 110 ? -12.380 -6.368 3.843 1.00 97.44 110 LYS A O 1
ATOM 789 N N . PRO A 1 111 ? -11.332 -4.568 4.702 1.00 98.25 111 PRO A N 1
ATOM 790 C CA . PRO A 1 111 ? -10.137 -5.298 5.105 1.00 98.25 111 PRO A CA 1
ATOM 791 C C . PRO A 1 111 ? -10.466 -6.392 6.113 1.00 98.25 111 PRO A C 1
ATOM 793 O O . PRO A 1 111 ? -11.314 -6.211 6.988 1.00 98.25 111 PRO A O 1
ATOM 796 N N . ARG A 1 112 ? -9.744 -7.511 6.039 1.00 98.62 112 ARG A N 1
ATOM 79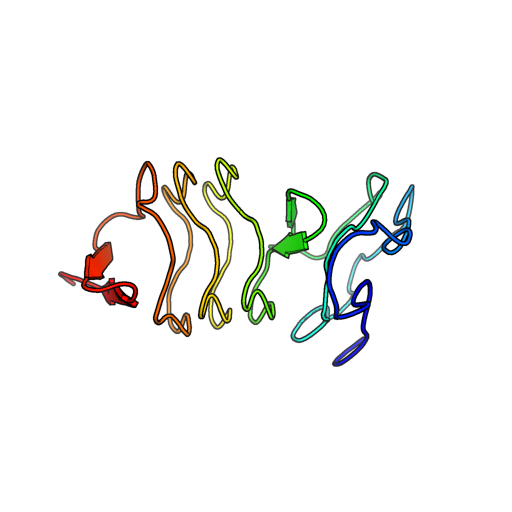7 C CA . ARG A 1 112 ? -9.890 -8.605 7.007 1.00 98.62 112 ARG A CA 1
ATOM 798 C C . ARG A 1 112 ? -9.506 -8.156 8.413 1.00 98.62 112 ARG A C 1
ATOM 800 O O . ARG A 1 112 ? -10.116 -8.585 9.385 1.00 98.62 112 ARG A O 1
ATOM 807 N N . ASN A 1 113 ? -8.475 -7.325 8.521 1.00 98.56 113 ASN A N 1
ATOM 808 C CA . ASN A 1 113 ? -8.069 -6.695 9.767 1.00 98.56 113 ASN A CA 1
ATOM 809 C C . ASN A 1 113 ? -7.360 -5.364 9.500 1.00 98.56 113 ASN A C 1
ATOM 811 O O . ASN A 1 113 ? -6.897 -5.092 8.391 1.00 98.56 113 ASN A O 1
ATOM 815 N N . LEU A 1 114 ? -7.283 -4.545 10.544 1.00 98.38 114 LEU A N 1
ATOM 816 C CA . LEU A 1 114 ? -6.581 -3.267 10.559 1.00 98.38 114 LEU A CA 1
ATOM 817 C C . LEU A 1 114 ? -5.533 -3.266 11.679 1.00 98.38 114 LEU A C 1
ATOM 819 O O . LEU A 1 114 ? -5.618 -4.086 12.601 1.00 98.38 114 LEU A O 1
ATOM 823 N N . PRO A 1 115 ? -4.539 -2.363 11.632 1.00 97.88 115 PRO A N 1
ATOM 824 C CA . PRO A 1 115 ? -3.684 -2.112 12.784 1.00 97.88 115 PRO A CA 1
ATOM 825 C C . PRO A 1 115 ? -4.516 -1.705 14.007 1.00 97.88 115 PRO A C 1
ATOM 827 O O . PRO A 1 115 ? -5.576 -1.091 13.876 1.00 97.88 115 PRO A O 1
ATOM 830 N N . LYS A 1 116 ? -4.009 -2.001 15.210 1.00 96.69 116 LYS A N 1
ATOM 831 C CA . LYS A 1 116 ? -4.620 -1.518 16.458 1.00 96.69 116 LYS A CA 1
ATOM 832 C C . LYS A 1 116 ? -4.781 0.007 16.410 1.00 96.69 116 LYS A C 1
ATOM 834 O O . LYS A 1 116 ? -3.889 0.704 15.926 1.00 96.69 116 LYS A O 1
ATOM 839 N N . GLY A 1 117 ? -5.918 0.502 16.895 1.00 96.44 117 GLY A N 1
ATOM 840 C CA . GLY A 1 117 ? -6.242 1.931 16.886 1.00 96.44 117 GLY A CA 1
ATOM 841 C C . GLY A 1 117 ? -6.620 2.491 15.512 1.00 96.44 117 GLY A C 1
ATOM 842 O O . GLY A 1 117 ? -6.594 3.699 15.327 1.00 96.44 117 GLY A O 1
ATOM 843 N N . TRP A 1 118 ? -6.956 1.652 14.528 1.00 97.94 118 TRP A N 1
ATOM 844 C CA . TRP A 1 118 ? -7.459 2.101 13.227 1.00 97.94 118 TRP A CA 1
ATOM 845 C C . TRP A 1 118 ? -8.822 1.494 12.919 1.00 97.94 118 TRP A C 1
ATOM 847 O O . TRP A 1 118 ? -9.079 0.321 13.187 1.00 97.94 118 TRP A O 1
ATOM 857 N N . LYS A 1 119 ? -9.691 2.302 12.313 1.00 97.81 119 LYS A N 1
ATOM 858 C CA . LYS A 1 119 ? -10.996 1.893 11.790 1.00 97.81 119 LYS A CA 1
ATOM 859 C C . LYS A 1 119 ? -11.137 2.331 10.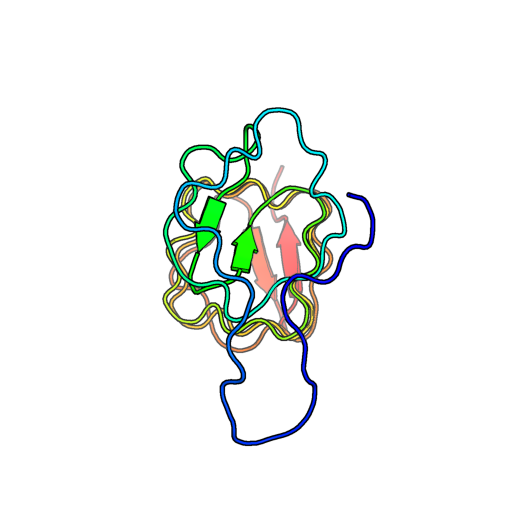338 1.00 97.81 119 LYS A C 1
ATOM 861 O O . LYS A 1 119 ? -10.543 3.320 9.919 1.00 97.81 119 LYS A O 1
ATOM 866 N N . LEU A 1 120 ? -11.942 1.590 9.581 1.00 97.75 120 LEU A N 1
ATOM 867 C CA . LEU A 1 120 ? -12.428 2.015 8.274 1.00 97.75 120 LEU A CA 1
ATOM 868 C C . LEU A 1 120 ? -13.832 2.593 8.466 1.00 97.75 120 LEU A C 1
ATOM 870 O O . LEU A 1 120 ? -14.736 1.873 8.881 1.00 97.75 120 LEU A O 1
ATOM 874 N N . VAL A 1 121 ? -13.998 3.882 8.185 1.00 97.50 121 VAL A N 1
ATOM 875 C CA . VAL A 1 121 ? -15.257 4.622 8.322 1.00 97.50 121 VAL A CA 1
ATOM 876 C C . VAL A 1 121 ? -15.593 5.216 6.960 1.00 97.50 121 VAL A C 1
ATOM 878 O O . VAL A 1 121 ? -14.825 6.022 6.445 1.00 97.50 121 VAL A O 1
ATOM 881 N N . ASN A 1 122 ? -16.701 4.789 6.348 1.00 96.00 122 ASN A N 1
ATOM 882 C CA . ASN A 1 122 ? -17.174 5.283 5.043 1.00 96.00 122 ASN A CA 1
ATOM 883 C C . ASN A 1 122 ? -16.085 5.315 3.946 1.00 96.00 122 ASN A C 1
ATOM 885 O O . ASN A 1 122 ? -15.953 6.279 3.195 1.00 96.00 122 ASN A O 1
ATOM 889 N N . GLY A 1 123 ? -15.262 4.262 3.872 1.00 96.75 123 GLY A N 1
ATOM 890 C CA . GLY A 1 123 ? -14.169 4.165 2.895 1.00 96.75 123 GLY A CA 1
ATOM 891 C C . GLY A 1 123 ? -12.914 4.981 3.242 1.00 96.75 123 GLY A C 1
ATOM 892 O O . GLY A 1 123 ? -12.015 5.088 2.407 1.00 96.75 123 GLY A O 1
ATOM 893 N N . THR A 1 124 ? -12.822 5.531 4.452 1.00 98.06 124 THR A N 1
ATOM 894 C CA . THR A 1 124 ? -11.672 6.302 4.945 1.00 98.06 124 THR A CA 1
ATOM 895 C C . THR A 1 124 ? -11.058 5.619 6.165 1.00 98.06 124 THR A C 1
ATOM 897 O O . THR A 1 124 ? -11.762 5.203 7.084 1.00 98.06 124 THR A O 1
ATOM 900 N N . LEU A 1 125 ? -9.734 5.480 6.180 1.00 97.88 125 LEU A N 1
ATOM 901 C CA . LEU A 1 125 ? -8.983 4.983 7.329 1.00 97.88 125 LEU A CA 1
ATOM 902 C C . LEU A 1 125 ? -8.831 6.105 8.353 1.00 97.88 125 LEU A C 1
ATOM 904 O O . LEU A 1 125 ? -8.240 7.144 8.067 1.00 97.88 125 LEU A O 1
ATOM 908 N N . VAL A 1 126 ? -9.343 5.867 9.555 1.00 97.56 126 VAL A N 1
ATOM 909 C CA . VAL A 1 126 ? -9.341 6.821 10.662 1.00 97.56 126 VAL A CA 1
ATOM 910 C C . VAL A 1 126 ? -8.614 6.199 11.846 1.00 97.56 126 VAL A C 1
ATOM 912 O O . VAL A 1 126 ? -8.903 5.064 12.236 1.00 97.56 126 VAL A O 1
ATOM 915 N N . GLN A 1 127 ? -7.674 6.945 12.423 1.00 95.62 127 GLN A N 1
ATOM 916 C CA . GLN A 1 127 ? -7.033 6.559 13.673 1.00 95.62 127 GLN A CA 1
ATOM 917 C C . GLN A 1 127 ? -7.983 6.866 14.836 1.00 95.62 127 GLN A C 1
ATOM 919 O O . GLN A 1 127 ? -8.467 7.987 14.970 1.00 95.62 127 GLN A O 1
ATOM 924 N N . VAL A 1 128 ? -8.257 5.868 15.668 1.00 92.88 128 VAL A N 1
ATOM 925 C CA . VAL A 1 128 ? -9.136 5.954 16.832 1.00 92.88 128 VAL A CA 1
ATOM 926 C C . VAL A 1 128 ? -8.370 5.533 18.082 1.00 92.88 128 VAL A C 1
ATOM 928 O O . VAL A 1 128 ? -7.799 4.446 18.124 1.00 92.88 128 VAL A O 1
ATOM 931 N N . GLY A 1 129 ? -8.370 6.397 19.096 1.00 75.19 129 GLY A N 1
ATOM 932 C CA . GLY A 1 129 ? -7.600 6.201 20.325 1.00 75.19 129 GLY A CA 1
ATOM 933 C C . GLY A 1 129 ? -6.113 6.525 20.144 1.00 75.19 129 GLY A C 1
ATOM 934 O O . GLY A 1 129 ? -5.451 6.017 19.236 1.00 75.19 129 GLY A O 1
ATOM 935 N N . LYS A 1 130 ? -5.607 7.409 21.004 1.00 60.31 130 LYS A N 1
ATOM 936 C CA . LYS A 1 130 ? -4.186 7.468 21.350 1.00 60.31 130 LYS A CA 1
ATOM 937 C C . LYS A 1 130 ? -3.971 6.601 22.577 1.00 60.31 130 LYS A C 1
ATOM 939 O O . LYS A 1 130 ? -4.895 6.595 23.419 1.00 60.31 130 LYS A O 1
#

Foldseek 3Di:
DAQAEQDDDDDDDDPDAGHEQAQPDCEPPDCANYHWDNYHHDHPDDYPLWDQWNGAIFGDNGAQALNACALIACALHEDHNYECENHEQAQYDAANYHCHNYHWDNHHHDHPDHYPQWDQDNGGIDGHDD

Sequence (130 aa):
MKGANLGEYADYDAEGPGANLTNANLTGADLTGVQSGGIRGKPRNLPKGWKLVKGYLIGPGAPLRNADLKGANLKGANLKGASLSGAYLEGAKLEGAKLKGVFSGRIRGKPRNLPKGWKLVNGTLVQVGK

Radius of gyration: 14.23 Å; chains: 1; bounding box: 36×21×42 Å

pLDDT: mean 90.2, std 15.11, range [39.34, 98.81]